Protein AF-A0A6L8K945-F1 (afdb_monomer_lite)

Secondary structure (DSSP, 8-state):
--------------------------PPP-EEPPPGGGS---SEEEEE--TTSS-S--SS---EEEEEESS--S-EEEEETTEEEEEEEEEE-----S--TTPPEEEEEEEEETTEEEEEEEEEEEEE-TT--EEEEEEEEEEEEEETTEEEEEEEEEEEE-

Structure (mmCIF, N/CA/C/O backbone):
data_AF-A0A6L8K945-F1
#
_entry.id   AF-A0A6L8K945-F1
#
loop_
_atom_site.group_PDB
_atom_site.id
_atom_site.type_symbol
_atom_site.label_atom_id
_atom_site.label_alt_id
_atom_site.label_comp_id
_atom_site.label_asym_id
_atom_site.label_entity_id
_atom_site.label_seq_id
_atom_site.pdbx_PDB_ins_code
_atom_site.Cartn_x
_atom_site.Cartn_y
_atom_site.Cartn_z
_atom_site.occupancy
_atom_site.B_iso_or_equiv
_atom_site.auth_seq_id
_atom_site.auth_comp_id
_atom_site.auth_asym_id
_atom_site.auth_atom_id
_atom_site.pdbx_PDB_model_num
ATOM 1 N N . MET A 1 1 ? 14.981 25.956 83.443 1.00 42.31 1 MET A N 1
ATOM 2 C CA . MET A 1 1 ? 15.704 26.067 82.156 1.00 42.31 1 MET A CA 1
ATOM 3 C C . MET A 1 1 ? 16.208 24.695 81.727 1.00 42.31 1 MET A C 1
ATOM 5 O O . MET A 1 1 ? 17.072 24.161 82.408 1.00 42.31 1 MET A O 1
ATOM 9 N N . LYS A 1 2 ? 15.637 24.163 80.637 1.00 35.50 2 LYS A N 1
ATOM 10 C CA . LYS A 1 2 ? 16.142 23.177 79.652 1.00 35.50 2 LYS A CA 1
ATOM 11 C C . LYS A 1 2 ? 14.944 22.381 79.121 1.00 35.50 2 LYS A C 1
ATOM 13 O O . LYS A 1 2 ? 14.293 21.653 79.860 1.00 35.50 2 LYS A O 1
ATOM 18 N N . TYR A 1 3 ? 14.640 22.628 77.853 1.00 37.72 3 TYR A N 1
ATOM 19 C CA . TYR A 1 3 ? 13.568 22.032 77.063 1.00 37.72 3 TYR A CA 1
ATOM 20 C C . TYR A 1 3 ? 14.047 20.712 76.462 1.00 37.72 3 TYR A C 1
ATOM 22 O O . TYR A 1 3 ? 15.153 20.697 75.928 1.00 37.72 3 TYR A O 1
ATOM 30 N N . ILE A 1 4 ? 13.210 19.669 76.456 1.00 41.81 4 ILE A N 1
ATOM 31 C CA . ILE A 1 4 ? 13.246 18.622 75.424 1.00 41.81 4 ILE A CA 1
ATOM 32 C C . ILE A 1 4 ? 11.801 18.281 75.035 1.00 41.81 4 ILE A C 1
ATOM 34 O O . ILE A 1 4 ? 10.899 18.206 75.865 1.00 41.81 4 ILE A O 1
ATOM 38 N N . VAL A 1 5 ? 11.630 18.193 73.723 1.00 38.03 5 VAL A N 1
ATOM 39 C CA . VAL A 1 5 ? 10.432 18.350 72.904 1.00 38.03 5 VAL A CA 1
ATOM 40 C C . VAL A 1 5 ? 9.600 17.062 72.842 1.00 38.03 5 VAL A C 1
ATOM 42 O O . VAL A 1 5 ? 10.141 15.973 72.669 1.00 38.03 5 VAL A O 1
ATOM 45 N N . GLN A 1 6 ? 8.271 17.200 72.923 1.00 42.66 6 GLN A N 1
ATOM 46 C CA . GLN A 1 6 ? 7.319 16.192 72.451 1.00 42.66 6 GLN A CA 1
ATOM 47 C C . GLN A 1 6 ? 7.278 16.176 70.921 1.00 42.66 6 GLN A C 1
ATOM 49 O O . GLN A 1 6 ? 6.979 17.206 70.325 1.00 42.66 6 GLN A O 1
ATOM 54 N N . ILE A 1 7 ? 7.417 15.000 70.304 1.00 46.25 7 ILE A N 1
ATOM 55 C CA . ILE A 1 7 ? 6.764 14.697 69.023 1.00 46.25 7 ILE A CA 1
ATOM 56 C C . ILE A 1 7 ? 6.189 13.284 69.136 1.00 46.25 7 ILE A C 1
ATOM 58 O O . ILE A 1 7 ? 6.916 12.293 69.140 1.00 46.25 7 ILE A O 1
ATOM 62 N N . LYS A 1 8 ? 4.865 13.197 69.296 1.00 45.44 8 LYS A N 1
ATOM 63 C CA . LYS A 1 8 ? 4.116 11.947 69.138 1.00 45.44 8 LYS A CA 1
ATOM 64 C C . LYS A 1 8 ? 4.105 11.594 67.650 1.00 45.44 8 LYS A C 1
ATOM 66 O O . LYS A 1 8 ? 3.779 12.442 66.825 1.00 45.44 8 LYS A O 1
ATOM 71 N N . ASN A 1 9 ? 4.463 10.350 67.347 1.00 42.72 9 ASN A N 1
ATOM 72 C CA . ASN A 1 9 ? 4.487 9.757 66.013 1.00 42.72 9 ASN A CA 1
ATOM 73 C C . ASN A 1 9 ? 3.217 10.079 65.206 1.00 42.72 9 ASN A C 1
ATOM 75 O O . ASN A 1 9 ? 2.142 9.548 65.483 1.00 42.72 9 ASN A O 1
ATOM 79 N N . PHE A 1 10 ? 3.370 10.927 64.190 1.00 39.88 10 PHE A N 1
ATOM 80 C CA . PHE A 1 10 ? 2.429 11.061 63.086 1.00 39.88 10 PHE A CA 1
ATOM 81 C C . PHE A 1 10 ? 2.606 9.844 62.173 1.00 39.88 10 PHE A C 1
ATOM 83 O O . PHE A 1 10 ? 3.642 9.689 61.528 1.00 39.88 10 PHE A O 1
ATOM 90 N N . TYR A 1 11 ? 1.601 8.973 62.116 1.00 43.22 11 TYR A N 1
ATOM 91 C CA . TYR A 1 11 ? 1.491 7.984 61.049 1.00 43.22 11 TYR A CA 1
ATOM 92 C C . TYR A 1 11 ? 1.126 8.721 59.756 1.00 43.22 11 TYR A C 1
ATOM 94 O O . TYR A 1 11 ? -0.023 9.106 59.551 1.00 43.22 11 TYR A O 1
ATOM 102 N N . ALA A 1 12 ? 2.113 8.946 58.891 1.00 40.50 12 ALA A N 1
ATOM 103 C CA . ALA A 1 12 ? 1.870 9.353 57.516 1.00 40.50 12 ALA A CA 1
ATOM 104 C C . ALA A 1 12 ? 1.380 8.126 56.733 1.00 40.50 12 ALA A C 1
ATOM 106 O O . ALA A 1 12 ? 2.160 7.237 56.391 1.00 40.50 12 ALA A O 1
ATOM 107 N N . ILE A 1 13 ? 0.074 8.059 56.479 1.00 43.62 13 ILE A N 1
ATOM 108 C CA . ILE A 1 13 ? -0.499 7.116 55.519 1.00 43.62 13 ILE A CA 1
ATOM 109 C C . ILE A 1 13 ? -0.141 7.650 54.130 1.00 43.62 13 ILE A C 1
ATOM 111 O O . ILE A 1 13 ? -0.780 8.569 53.621 1.00 43.62 13 ILE A O 1
ATOM 115 N N . PHE A 1 14 ? 0.904 7.092 53.523 1.00 37.12 14 PHE A N 1
ATOM 116 C CA . PHE A 1 14 ? 1.144 7.252 52.094 1.00 37.12 14 PHE A CA 1
ATOM 117 C C . PHE A 1 14 ? 0.074 6.451 51.353 1.00 37.12 14 PHE A C 1
ATOM 119 O O . PHE A 1 14 ? 0.214 5.248 51.136 1.00 37.12 14 PHE A O 1
ATOM 126 N N . ILE A 1 15 ? -1.020 7.120 50.989 1.00 43.75 15 ILE A N 1
ATOM 127 C CA . ILE A 1 15 ? -1.945 6.611 49.980 1.00 43.75 15 ILE A CA 1
ATOM 128 C C . ILE A 1 15 ? -1.179 6.665 48.659 1.00 43.75 15 ILE A C 1
ATOM 130 O O . ILE A 1 15 ? -1.143 7.688 47.977 1.00 43.75 15 ILE A O 1
ATOM 134 N N . PHE A 1 16 ? -0.517 5.561 48.317 1.00 35.31 16 PHE A N 1
ATOM 135 C CA . PHE A 1 16 ? -0.155 5.288 46.938 1.00 35.31 16 PHE A CA 1
ATOM 136 C C . PHE A 1 16 ? -1.473 5.160 46.174 1.00 35.31 16 PHE A C 1
ATOM 138 O O . PHE A 1 16 ? -2.100 4.102 46.163 1.00 35.31 16 PHE A O 1
ATOM 145 N N . CYS A 1 17 ? -1.912 6.252 45.548 1.00 42.19 17 CYS A N 1
ATOM 146 C CA . CYS A 1 17 ? -2.792 6.163 44.396 1.00 42.19 17 CYS A CA 1
ATOM 147 C C . CYS A 1 17 ? -2.012 5.390 43.332 1.00 42.19 17 CYS A C 1
ATOM 149 O O . CYS A 1 17 ? -1.280 5.970 42.532 1.00 42.19 17 CYS A O 1
ATOM 151 N N . ALA A 1 18 ? -2.120 4.064 43.374 1.00 43.12 18 ALA A N 1
ATOM 152 C CA . ALA A 1 18 ? -1.810 3.214 42.250 1.00 43.12 18 ALA A CA 1
ATOM 153 C C . ALA A 1 18 ? -2.802 3.608 41.157 1.00 43.12 18 ALA A C 1
ATOM 155 O O . ALA A 1 18 ? -3.903 3.072 41.073 1.00 43.12 18 ALA A O 1
ATOM 156 N N . PHE A 1 19 ? -2.439 4.613 40.360 1.00 49.91 19 PHE A N 1
ATOM 157 C CA . PHE A 1 19 ? -2.996 4.741 39.030 1.00 49.91 19 PHE A CA 1
ATOM 158 C C . PHE A 1 19 ? -2.723 3.395 38.365 1.00 49.91 19 PHE A C 1
ATOM 160 O O . PHE A 1 19 ? -1.547 3.033 38.235 1.00 49.91 19 PHE A O 1
ATOM 167 N N . PRO A 1 20 ? -3.746 2.618 37.975 1.00 48.00 20 PRO A N 1
ATOM 168 C CA . PRO A 1 20 ? -3.497 1.570 37.018 1.00 48.00 20 PRO A CA 1
ATOM 169 C C . PRO A 1 20 ? -2.987 2.299 35.778 1.00 48.00 20 PRO A C 1
ATOM 171 O O . PRO A 1 20 ? -3.746 2.946 35.058 1.00 48.00 20 PRO A O 1
ATOM 174 N N . GLN A 1 21 ? -1.675 2.241 35.549 1.00 45.47 21 GLN A N 1
ATOM 175 C CA . GLN A 1 21 ? -1.142 2.351 34.207 1.00 45.47 21 GLN A CA 1
ATOM 176 C C . GLN A 1 21 ? -1.757 1.174 33.455 1.00 45.47 21 GLN A C 1
ATOM 178 O O . GLN A 1 21 ? -1.192 0.086 33.387 1.00 45.47 21 GLN A O 1
ATOM 183 N N . LEU A 1 22 ? -2.961 1.392 32.924 1.00 44.97 22 LEU A N 1
ATOM 184 C CA . LEU A 1 22 ? -3.436 0.719 31.734 1.00 44.97 22 LEU A CA 1
ATOM 185 C C . LEU A 1 22 ? -2.437 1.107 30.645 1.00 44.97 22 LEU A C 1
ATOM 187 O O . LEU A 1 22 ? -2.663 2.012 29.847 1.00 44.97 22 LEU A O 1
ATOM 191 N N . ALA A 1 23 ? -1.287 0.436 30.649 1.00 42.62 23 ALA A N 1
ATOM 192 C CA . ALA A 1 23 ? -0.561 0.167 29.435 1.00 42.62 23 ALA A CA 1
ATOM 193 C C . ALA A 1 23 ? -1.520 -0.687 28.607 1.00 42.62 23 ALA A C 1
ATOM 195 O O . ALA A 1 23 ? -1.501 -1.914 28.667 1.00 42.62 23 ALA A O 1
ATOM 196 N N . VAL A 1 24 ? -2.442 -0.019 27.910 1.00 50.78 24 VAL A N 1
ATOM 197 C CA . VAL A 1 24 ? -3.118 -0.612 26.771 1.00 50.78 24 VAL A CA 1
ATOM 198 C C . VAL A 1 24 ? -1.966 -0.912 25.829 1.00 50.78 24 VAL A C 1
ATOM 200 O O . VAL A 1 24 ? -1.417 -0.011 25.196 1.00 50.78 24 VAL A O 1
ATOM 203 N N . ALA A 1 25 ? -1.505 -2.161 25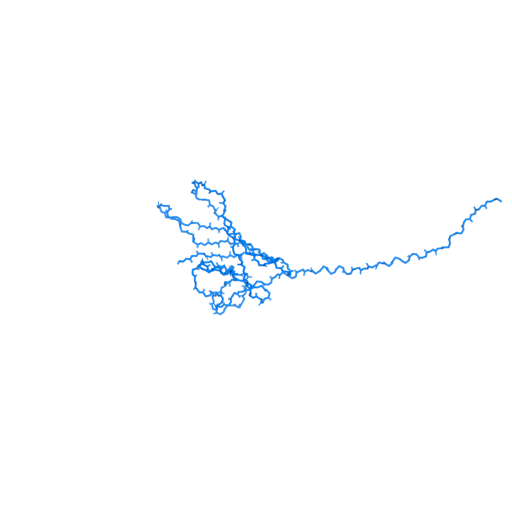.842 1.00 48.47 25 ALA A N 1
ATOM 204 C CA . ALA A 1 25 ? -0.775 -2.706 24.721 1.00 48.47 25 ALA A CA 1
ATOM 205 C C . ALA A 1 25 ? -1.718 -2.482 23.541 1.00 48.47 25 ALA A C 1
ATOM 207 O O . ALA A 1 25 ? -2.727 -3.169 23.435 1.00 48.47 25 ALA A O 1
ATOM 208 N N . GLY A 1 26 ? -1.498 -1.399 22.791 1.00 56.56 26 GLY A N 1
ATOM 209 C CA . GLY A 1 26 ? -2.355 -1.044 21.673 1.00 56.56 26 GLY A CA 1
ATOM 210 C C . GLY A 1 26 ? -2.379 -2.245 20.750 1.00 56.56 26 GLY A C 1
ATOM 211 O O . GLY A 1 26 ? -1.325 -2.633 20.238 1.00 56.56 26 GLY A O 1
ATOM 212 N N . ASP A 1 27 ? -3.540 -2.888 20.635 1.00 74.69 27 ASP A N 1
ATOM 213 C CA . ASP A 1 27 ? -3.696 -4.037 19.759 1.00 74.69 27 ASP A CA 1
ATOM 214 C C . ASP A 1 27 ? -3.208 -3.626 18.368 1.00 74.69 27 ASP A C 1
ATOM 216 O O . ASP A 1 27 ? -3.619 -2.600 17.816 1.00 74.69 27 ASP A O 1
ATOM 220 N N . SER A 1 28 ? -2.262 -4.390 17.816 1.00 84.81 28 SER A N 1
ATOM 221 C CA . SER A 1 28 ? -1.736 -4.097 16.485 1.00 84.81 28 SER A CA 1
ATOM 222 C C . SER A 1 28 ? -2.894 -4.166 15.483 1.00 84.81 28 SER A C 1
ATOM 224 O O . SER A 1 28 ? -3.616 -5.168 15.493 1.00 84.81 28 SER A O 1
ATOM 226 N N . PRO A 1 29 ? -3.090 -3.147 14.624 1.00 91.00 29 PRO A N 1
ATOM 227 C CA . PRO A 1 29 ? -4.248 -3.105 13.743 1.00 91.00 29 PRO A CA 1
ATOM 228 C C . PRO A 1 29 ? -4.303 -4.339 12.843 1.00 91.00 29 PRO A C 1
ATOM 230 O O . PRO A 1 29 ? -3.302 -4.762 12.249 1.00 91.00 29 PRO A O 1
ATOM 233 N N . LYS A 1 30 ? -5.489 -4.932 12.728 1.00 91.12 30 LYS A N 1
ATOM 234 C CA . LYS A 1 30 ? -5.722 -6.101 11.890 1.00 91.12 30 LYS A CA 1
ATOM 235 C C . LYS A 1 30 ? -5.931 -5.643 10.451 1.00 91.12 30 LYS A C 1
ATOM 237 O O . LYS A 1 30 ? -6.947 -5.045 10.126 1.00 91.12 30 LYS A O 1
ATOM 242 N N . ILE A 1 31 ? -4.965 -5.952 9.592 1.00 91.19 31 ILE A N 1
ATOM 243 C CA . ILE A 1 31 ? -5.070 -5.725 8.146 1.00 91.19 31 ILE A CA 1
ATOM 244 C C . ILE A 1 31 ? -5.584 -6.996 7.496 1.00 91.19 31 ILE A C 1
ATOM 246 O O . ILE A 1 31 ? -5.045 -8.076 7.751 1.00 91.19 31 ILE A O 1
ATOM 250 N N . GLU A 1 32 ? -6.626 -6.853 6.691 1.00 90.62 32 GLU A N 1
ATOM 251 C CA . GLU A 1 32 ? -7.364 -7.965 6.106 1.00 90.62 32 GLU A CA 1
ATOM 252 C C . GLU A 1 32 ? -7.347 -7.893 4.579 1.00 90.62 32 GLU A C 1
ATOM 254 O O . GLU A 1 32 ? -7.154 -6.831 3.987 1.00 90.62 32 GLU A O 1
ATOM 259 N N . ILE A 1 33 ? -7.557 -9.047 3.950 1.00 90.38 33 ILE A N 1
ATOM 260 C CA . ILE A 1 33 ? -7.721 -9.160 2.502 1.00 90.38 33 ILE A CA 1
ATOM 261 C C . ILE A 1 33 ? -9.020 -8.446 2.088 1.00 90.38 33 ILE A C 1
ATOM 263 O O . ILE A 1 33 ? -10.050 -8.542 2.764 1.00 90.38 33 ILE A O 1
ATOM 267 N N . LEU A 1 34 ? -8.961 -7.714 0.977 1.00 88.44 34 LEU A N 1
ATOM 268 C CA . LEU A 1 34 ? -10.115 -7.098 0.334 1.00 88.44 34 LEU A CA 1
ATOM 269 C C . LEU A 1 34 ? -11.024 -8.173 -0.259 1.00 88.44 34 LEU A C 1
ATOM 271 O O . LEU A 1 34 ? -10.572 -9.183 -0.795 1.00 88.44 34 LEU A O 1
ATOM 275 N N . ARG A 1 35 ? -12.334 -7.943 -0.213 1.00 87.06 35 ARG A N 1
ATOM 276 C CA . ARG A 1 35 ? -13.284 -8.830 -0.895 1.00 87.06 35 ARG A CA 1
ATOM 277 C C . ARG A 1 35 ? -13.124 -8.691 -2.409 1.00 87.06 35 ARG A C 1
ATOM 279 O O . ARG A 1 35 ? -12.694 -7.651 -2.891 1.00 87.06 35 ARG A O 1
ATOM 286 N N . ILE A 1 36 ? -13.557 -9.697 -3.170 1.00 80.69 36 ILE A N 1
ATOM 287 C CA . ILE A 1 36 ? -13.467 -9.695 -4.644 1.00 80.69 36 ILE A CA 1
ATOM 288 C C . ILE A 1 36 ? -14.070 -8.414 -5.248 1.00 80.69 36 ILE A C 1
ATOM 290 O O . ILE A 1 36 ? -13.411 -7.753 -6.039 1.00 80.69 36 ILE A O 1
ATOM 294 N N . ALA A 1 37 ? -15.265 -8.014 -4.800 1.00 80.19 37 ALA A N 1
ATOM 295 C CA . ALA A 1 37 ? -15.937 -6.785 -5.244 1.00 80.19 37 ALA A CA 1
ATOM 296 C C . ALA A 1 37 ? -15.198 -5.485 -4.850 1.00 80.19 37 ALA A C 1
ATOM 298 O O . ALA A 1 37 ? -15.444 -4.423 -5.404 1.00 80.19 37 ALA A O 1
ATOM 299 N N . GLU A 1 38 ? -14.296 -5.544 -3.869 1.00 80.81 38 GLU A N 1
ATOM 300 C CA . GLU A 1 38 ? -13.472 -4.408 -3.430 1.00 80.81 38 GLU A CA 1
ATOM 301 C C . GLU A 1 38 ? -12.139 -4.355 -4.190 1.00 80.81 38 GLU A C 1
ATOM 303 O O . GLU A 1 38 ? -11.510 -3.297 -4.265 1.00 80.81 38 GLU A O 1
ATOM 308 N N . ALA A 1 39 ? -11.728 -5.493 -4.758 1.00 73.62 39 ALA A N 1
ATOM 309 C CA . ALA A 1 39 ? -10.483 -5.708 -5.482 1.00 73.62 39 ALA A CA 1
ATOM 310 C C . ALA A 1 39 ? -10.673 -5.863 -7.006 1.00 73.62 39 ALA A C 1
ATOM 312 O O . ALA A 1 39 ? -9.736 -6.301 -7.678 1.00 73.62 39 ALA A O 1
ATOM 313 N N . GLU A 1 40 ? -11.853 -5.525 -7.548 1.00 69.25 40 GLU A N 1
ATOM 314 C CA . GLU A 1 40 ? -12.216 -5.731 -8.962 1.00 69.25 40 GLU A CA 1
ATOM 315 C C . GLU A 1 40 ? -11.120 -5.267 -9.931 1.00 69.25 40 GLU A C 1
ATOM 317 O O . GLU A 1 40 ? -10.459 -4.268 -9.665 1.00 69.25 40 GLU A O 1
ATOM 322 N N . PRO A 1 41 ? -10.866 -5.983 -11.037 1.00 62.50 41 PRO A N 1
ATOM 323 C CA . PRO A 1 41 ? -9.770 -5.671 -11.947 1.00 62.50 41 PRO A CA 1
ATOM 324 C C . PRO A 1 41 ? -9.979 -4.323 -12.647 1.00 62.50 41 PRO A C 1
ATOM 326 O O . PRO A 1 41 ? -11.011 -4.065 -13.257 1.00 62.50 41 PRO A O 1
ATOM 329 N N . SER A 1 42 ? -8.953 -3.487 -12.581 1.00 70.44 42 SER A N 1
ATOM 330 C CA . SER A 1 42 ? -8.915 -2.121 -13.106 1.00 70.44 42 SER A CA 1
ATOM 331 C C . SER A 1 42 ? -7.451 -1.708 -13.244 1.00 70.44 42 SER A C 1
ATOM 333 O O . SER A 1 42 ? -6.575 -2.272 -12.574 1.00 70.44 42 SER A O 1
ATOM 335 N N . CYS A 1 43 ? -7.198 -0.734 -14.114 1.00 78.69 43 CYS A N 1
ATOM 336 C CA . CYS A 1 43 ? -5.921 -0.037 -14.198 1.00 78.69 43 CYS A CA 1
ATOM 337 C C . CYS A 1 43 ? -5.575 0.597 -12.851 1.00 78.69 43 CYS A C 1
ATOM 339 O O . CYS A 1 43 ? -6.395 1.325 -12.297 1.00 78.69 43 CYS A O 1
ATOM 341 N N . GLY A 1 44 ? -4.369 0.365 -12.335 1.00 84.94 44 GLY A N 1
ATOM 342 C CA . GLY A 1 44 ? -3.952 0.937 -11.057 1.00 84.94 44 GLY A CA 1
ATOM 343 C C . GLY A 1 44 ? -2.908 0.110 -10.327 1.00 84.94 44 GLY A C 1
ATOM 344 O O . GLY A 1 44 ? -2.182 -0.675 -10.935 1.00 84.94 44 GLY A O 1
ATOM 345 N N . CYS A 1 45 ? -2.824 0.291 -9.012 1.00 87.38 45 CYS A N 1
ATOM 346 C CA . CYS A 1 45 ? -1.901 -0.447 -8.159 1.00 87.38 45 CYS A CA 1
ATOM 347 C C . CYS A 1 45 ? -2.639 -1.396 -7.223 1.00 87.38 45 CYS A C 1
ATOM 349 O O . CYS A 1 45 ? -3.662 -1.055 -6.629 1.00 87.38 45 CYS A O 1
ATOM 351 N N . ARG A 1 46 ? -2.057 -2.575 -7.015 1.00 90.06 46 ARG A N 1
ATOM 352 C CA . ARG A 1 46 ? -2.490 -3.552 -6.012 1.00 90.06 46 ARG A CA 1
ATOM 353 C C . ARG A 1 46 ? -1.304 -4.053 -5.203 1.00 90.06 46 ARG A C 1
ATOM 355 O O . ARG A 1 46 ? -0.200 -4.166 -5.734 1.00 90.06 46 ARG A O 1
ATOM 362 N N . PHE A 1 47 ? -1.548 -4.372 -3.937 1.00 91.06 47 PHE A N 1
ATOM 363 C CA . PHE A 1 47 ? -0.566 -4.942 -3.023 1.00 91.06 47 PHE A CA 1
ATOM 364 C C . PHE A 1 47 ? -1.142 -6.153 -2.303 1.00 91.06 47 PHE A C 1
ATOM 366 O O . PHE A 1 47 ? -2.291 -6.159 -1.853 1.00 91.06 47 PHE A O 1
ATOM 373 N N . GLU A 1 48 ? -0.307 -7.173 -2.183 1.00 90.69 48 GLU A N 1
ATOM 374 C CA . GLU A 1 48 ? -0.658 -8.505 -1.721 1.00 90.69 48 GLU A CA 1
ATOM 375 C C . GLU A 1 48 ? 0.267 -8.942 -0.587 1.00 90.69 48 GLU A C 1
ATOM 377 O O . GLU A 1 48 ? 1.444 -8.565 -0.532 1.00 90.69 48 GLU A O 1
ATOM 382 N N . PHE A 1 49 ? -0.268 -9.746 0.332 1.00 87.94 49 PHE A N 1
ATOM 383 C CA . PHE A 1 49 ? 0.552 -10.381 1.360 1.00 87.94 49 PHE A CA 1
ATOM 384 C C . PHE A 1 49 ? 1.520 -11.406 0.736 1.00 87.94 49 PHE A C 1
ATOM 386 O O . PHE A 1 49 ? 1.142 -12.115 -0.201 1.00 87.94 49 PHE A O 1
ATOM 393 N N . PRO A 1 50 ? 2.754 -11.536 1.259 1.00 76.75 50 PRO A N 1
ATOM 394 C CA . PRO A 1 50 ? 3.734 -12.482 0.748 1.00 76.75 50 PRO A CA 1
ATOM 395 C C . PRO A 1 50 ? 3.267 -13.927 0.938 1.00 76.75 50 PRO A C 1
ATOM 397 O O . PRO A 1 50 ? 2.637 -14.292 1.935 1.00 76.75 50 PRO A O 1
ATOM 400 N N . THR A 1 51 ? 3.625 -14.776 -0.023 1.00 66.06 51 THR A N 1
ATOM 401 C CA . THR A 1 51 ? 3.316 -16.206 -0.009 1.00 66.06 51 THR A CA 1
ATOM 402 C C . THR A 1 51 ? 3.986 -16.886 1.185 1.00 66.06 51 THR A C 1
ATOM 404 O O . THR A 1 51 ? 5.189 -17.121 1.167 1.00 66.06 51 THR A O 1
ATOM 407 N N . GLY A 1 52 ? 3.200 -17.223 2.213 1.00 57.66 52 GLY A N 1
ATOM 408 C CA . GLY A 1 52 ? 3.631 -18.072 3.330 1.00 57.66 52 GLY A CA 1
ATOM 409 C C . GLY A 1 52 ? 3.380 -17.527 4.738 1.00 57.66 52 GLY A C 1
ATOM 410 O O . GLY A 1 52 ? 3.409 -18.323 5.672 1.00 57.66 52 GLY A O 1
ATOM 411 N N . GLU A 1 53 ? 3.100 -16.230 4.920 1.00 51.44 53 GLU A N 1
ATOM 412 C CA . GLU A 1 53 ? 3.083 -15.632 6.272 1.00 51.44 53 GLU A CA 1
ATOM 413 C C . GLU A 1 53 ? 1.706 -15.375 6.899 1.00 51.44 53 GLU A C 1
ATOM 415 O O . GLU A 1 53 ? 1.631 -15.200 8.113 1.00 51.44 53 GLU A O 1
ATOM 420 N N . ALA A 1 54 ? 0.593 -15.414 6.167 1.00 44.94 54 ALA A N 1
ATOM 421 C CA . ALA A 1 54 ? -0.718 -15.312 6.804 1.00 44.94 54 ALA A CA 1
ATOM 422 C C . ALA A 1 54 ? -1.848 -15.805 5.900 1.00 44.94 54 ALA A C 1
ATOM 424 O O . ALA A 1 54 ? -1.856 -15.549 4.705 1.00 44.94 54 ALA A O 1
ATOM 425 N N . MET A 1 55 ? -2.848 -16.400 6.550 1.00 50.69 55 MET A N 1
ATOM 426 C CA . MET A 1 55 ? -4.195 -16.714 6.062 1.00 50.69 55 MET A CA 1
ATOM 427 C C . MET A 1 55 ? -4.361 -18.087 5.392 1.00 50.69 55 MET A C 1
ATOM 429 O O . MET A 1 55 ? -4.209 -18.282 4.195 1.00 50.69 55 MET A O 1
ATOM 433 N N . LYS A 1 56 ? -4.799 -19.045 6.223 1.00 49.09 56 LYS A N 1
ATOM 434 C CA . LYS A 1 56 ? -5.429 -20.327 5.851 1.00 49.09 56 LYS A CA 1
ATOM 435 C C . LYS A 1 56 ? -6.801 -20.165 5.164 1.00 49.09 56 LYS A C 1
ATOM 437 O O . LYS A 1 56 ? -7.528 -21.143 5.036 1.00 49.09 56 LYS A O 1
ATOM 442 N N . GLU A 1 57 ? -7.168 -18.966 4.732 1.00 51.78 57 GLU A N 1
ATOM 443 C CA . GLU A 1 57 ? -8.450 -18.693 4.086 1.00 51.78 57 GLU A CA 1
ATOM 444 C C . GLU A 1 57 ? -8.213 -17.944 2.782 1.00 51.78 57 GLU A C 1
ATOM 446 O O . GLU A 1 57 ? -8.301 -16.726 2.708 1.00 51.78 57 GLU A O 1
ATOM 451 N N . GLU A 1 58 ? -7.936 -18.706 1.734 1.00 50.34 58 GLU A N 1
ATOM 452 C CA . GLU A 1 58 ? -8.266 -18.296 0.379 1.00 50.34 58 GLU A CA 1
ATOM 453 C C . GLU A 1 58 ? -8.941 -19.470 -0.308 1.00 50.34 58 GLU A C 1
ATOM 455 O O . GLU A 1 58 ? -8.348 -20.537 -0.469 1.00 50.34 58 GLU A O 1
ATOM 460 N N . ARG A 1 59 ? -10.195 -19.263 -0.711 1.00 47.31 59 ARG A N 1
ATOM 461 C CA . ARG A 1 59 ? -10.863 -20.133 -1.680 1.00 47.31 59 ARG A CA 1
ATOM 462 C C . ARG A 1 59 ? -10.626 -19.685 -3.124 1.00 47.31 59 ARG A C 1
ATOM 464 O O . ARG A 1 59 ? -10.726 -20.529 -4.001 1.00 47.31 59 ARG A O 1
ATOM 471 N N . ASP A 1 60 ? -10.223 -18.427 -3.348 1.00 51.22 60 ASP A N 1
ATOM 472 C CA . ASP A 1 60 ? -10.314 -17.797 -4.676 1.00 51.22 60 ASP A CA 1
ATOM 473 C C . ASP A 1 60 ? -9.050 -17.031 -5.141 1.00 51.22 60 ASP A C 1
ATOM 475 O O . ASP A 1 60 ? -9.095 -16.322 -6.141 1.00 51.22 60 ASP A O 1
ATOM 479 N N . GLY A 1 61 ? -7.904 -17.179 -4.462 1.00 55.91 61 GLY A N 1
ATOM 480 C CA . GLY A 1 61 ? -6.593 -16.747 -4.985 1.00 55.91 61 GLY A CA 1
ATOM 481 C C . GLY A 1 61 ? -6.310 -15.235 -5.051 1.00 55.91 61 GLY A C 1
ATOM 482 O O . GLY A 1 61 ? -5.346 -14.843 -5.709 1.00 55.91 61 GLY A O 1
ATOM 483 N N . LEU A 1 62 ? -7.112 -14.391 -4.393 1.00 65.38 62 LEU A N 1
ATOM 484 C CA . LEU A 1 62 ? -6.848 -12.958 -4.223 1.00 65.38 62 LEU A CA 1
ATOM 485 C C . LEU A 1 62 ? -6.306 -12.649 -2.816 1.00 65.38 62 LEU A C 1
ATOM 487 O O . LEU A 1 62 ? -7.062 -12.597 -1.849 1.00 65.38 62 LEU A O 1
ATOM 491 N N . ARG A 1 63 ? -5.002 -12.348 -2.721 1.00 82.81 63 ARG A N 1
ATOM 492 C CA . ARG A 1 63 ? -4.303 -11.924 -1.482 1.00 82.81 63 ARG A CA 1
ATOM 493 C C . ARG A 1 63 ? -4.234 -10.414 -1.296 1.00 82.81 63 ARG A C 1
ATOM 495 O O . ARG A 1 63 ? -3.446 -9.916 -0.487 1.00 82.81 63 ARG A O 1
ATOM 502 N N . THR A 1 64 ? -4.999 -9.676 -2.090 1.00 89.50 64 THR A N 1
ATOM 503 C CA . THR A 1 64 ? -4.918 -8.221 -2.161 1.00 89.50 64 THR A CA 1
ATOM 504 C C . THR A 1 64 ? -5.468 -7.603 -0.885 1.00 89.50 64 THR A C 1
ATOM 506 O O . THR A 1 64 ? -6.635 -7.786 -0.563 1.00 89.50 64 THR A O 1
ATOM 509 N N . PHE A 1 65 ? -4.649 -6.848 -0.158 1.00 92.38 65 PHE A N 1
ATOM 510 C CA . PHE A 1 65 ? -5.092 -6.100 1.029 1.00 92.38 65 PHE A CA 1
ATOM 511 C C . PHE A 1 65 ? -5.243 -4.604 0.749 1.00 92.38 65 PHE A C 1
ATOM 513 O O . PHE A 1 65 ? -5.886 -3.892 1.516 1.00 92.38 65 PHE A O 1
ATOM 520 N N . LEU A 1 66 ? -4.630 -4.125 -0.334 1.00 93.00 66 LEU A N 1
ATOM 521 C CA . LEU A 1 66 ? -4.627 -2.726 -0.720 1.00 93.00 66 LEU A CA 1
ATOM 522 C C . LEU A 1 66 ? -4.710 -2.601 -2.239 1.00 93.00 66 LEU A C 1
ATOM 524 O O . LEU A 1 66 ? -3.962 -3.267 -2.957 1.00 93.00 66 LEU A O 1
ATOM 528 N N . LYS A 1 67 ? -5.590 -1.722 -2.716 1.00 91.50 67 LYS A N 1
ATOM 529 C CA . LYS A 1 67 ? -5.766 -1.432 -4.140 1.00 91.50 67 LYS A CA 1
ATOM 530 C C . LYS A 1 67 ? -6.203 0.014 -4.358 1.00 91.50 67 LYS A C 1
ATOM 532 O O . LYS A 1 67 ? -6.957 0.546 -3.548 1.00 91.50 67 LYS A O 1
ATOM 537 N N . TRP A 1 68 ? -5.770 0.621 -5.455 1.00 90.69 68 TRP A N 1
ATOM 538 C CA . TRP A 1 68 ? -6.377 1.830 -6.008 1.00 90.69 68 TRP A CA 1
ATOM 539 C C . TRP A 1 68 ? -6.286 1.836 -7.523 1.00 90.69 68 TRP A C 1
ATOM 541 O O . TRP A 1 68 ? -5.411 1.177 -8.091 1.00 90.69 68 TRP A O 1
ATOM 551 N N . ASP A 1 69 ? -7.162 2.616 -8.139 1.00 85.06 69 ASP A N 1
ATOM 552 C CA . ASP A 1 69 ? -7.246 2.735 -9.586 1.00 85.06 69 ASP A CA 1
ATOM 553 C C . ASP A 1 69 ? -6.510 3.997 -10.046 1.00 85.06 69 ASP A C 1
ATOM 555 O O . ASP A 1 69 ? -6.385 4.962 -9.293 1.00 85.06 69 ASP A O 1
ATOM 559 N N . ALA A 1 70 ? -5.958 3.974 -11.258 1.00 72.31 70 ALA A N 1
ATOM 560 C CA . ALA A 1 70 ? -5.216 5.111 -11.809 1.00 72.31 70 ALA A CA 1
ATOM 561 C C . ALA A 1 70 ? -6.141 6.271 -12.220 1.00 72.31 70 ALA A C 1
ATOM 563 O O . ALA A 1 70 ? -5.749 7.430 -12.112 1.00 72.31 70 ALA A O 1
ATOM 564 N N . ASP A 1 71 ? -7.358 5.940 -12.660 1.00 68.88 71 ASP A N 1
ATOM 565 C CA . ASP A 1 71 ? -8.353 6.889 -13.178 1.00 68.88 71 ASP A CA 1
ATOM 566 C C . ASP A 1 71 ? -9.398 7.298 -12.127 1.00 68.88 71 ASP A C 1
ATOM 568 O O . ASP A 1 71 ? -10.231 8.168 -12.379 1.00 68.88 71 ASP A O 1
ATOM 572 N N . ASP A 1 72 ? -9.376 6.656 -10.957 1.00 66.69 72 ASP A N 1
ATOM 573 C CA . ASP A 1 72 ? -10.292 6.956 -9.863 1.00 66.69 72 ASP A CA 1
ATOM 574 C C . ASP A 1 72 ? -9.641 7.995 -8.941 1.00 66.69 72 ASP A C 1
ATOM 576 O O . ASP A 1 72 ? -8.676 7.715 -8.225 1.00 66.69 72 ASP A O 1
ATOM 580 N N . GLU A 1 73 ? -10.185 9.216 -8.943 1.00 56.38 73 GLU A N 1
ATOM 581 C CA . GLU A 1 73 ? -9.847 10.243 -7.950 1.00 56.38 73 GLU A CA 1
ATOM 582 C C . GLU A 1 73 ? -10.174 9.762 -6.512 1.00 56.38 73 GLU A C 1
ATOM 584 O O . GLU A 1 73 ? -9.676 10.322 -5.525 1.00 56.38 73 GLU A O 1
ATOM 589 N N . GLU A 1 74 ? -10.958 8.680 -6.361 1.00 58.56 74 GLU A N 1
ATOM 590 C CA . GLU A 1 74 ? -11.177 7.978 -5.102 1.00 58.56 74 GLU A CA 1
ATOM 591 C C . GLU A 1 74 ? -10.083 6.950 -4.764 1.00 58.56 74 GLU A C 1
ATOM 593 O O . GLU A 1 74 ? -10.107 5.768 -5.090 1.00 58.56 74 GLU A O 1
ATOM 598 N N . LYS A 1 75 ? -9.179 7.442 -3.925 1.00 75.50 75 LYS A N 1
ATOM 599 C CA . LYS A 1 75 ? -8.722 6.857 -2.661 1.00 75.50 75 LYS A CA 1
ATOM 600 C C . LYS A 1 75 ? -8.538 5.328 -2.571 1.00 75.50 75 LYS A C 1
ATOM 602 O O . LYS A 1 75 ? -9.491 4.552 -2.487 1.00 75.50 75 LYS A O 1
ATOM 607 N N . ALA A 1 76 ? -7.291 4.920 -2.359 1.00 89.81 76 ALA A N 1
ATOM 608 C CA . ALA A 1 76 ? -6.903 3.548 -2.082 1.00 89.81 76 ALA A CA 1
ATOM 609 C C . ALA A 1 76 ? -7.709 2.871 -0.971 1.00 89.81 76 ALA A C 1
ATOM 611 O O . ALA A 1 76 ? -7.945 3.438 0.096 1.00 89.81 76 ALA A O 1
ATOM 612 N N . ARG A 1 77 ? -8.101 1.626 -1.232 1.00 92.31 77 ARG A N 1
ATOM 613 C CA . ARG A 1 77 ? -9.001 0.825 -0.405 1.00 92.31 77 ARG A CA 1
ATOM 614 C C . ARG A 1 77 ? -8.197 -0.181 0.404 1.00 92.31 77 ARG A C 1
ATOM 616 O O . ARG A 1 77 ? -7.418 -0.939 -0.166 1.00 92.31 77 ARG A O 1
ATOM 623 N N . ILE A 1 78 ? -8.401 -0.202 1.716 1.00 92.44 78 ILE A N 1
ATOM 624 C CA . ILE A 1 78 ? -7.781 -1.156 2.649 1.00 92.44 78 ILE A CA 1
ATOM 625 C C . ILE A 1 78 ? -8.778 -1.499 3.749 1.00 92.44 78 ILE A C 1
ATOM 627 O O . ILE A 1 78 ? -9.546 -0.640 4.186 1.00 92.44 78 ILE A O 1
ATOM 631 N N . ARG A 1 79 ? -8.771 -2.752 4.210 1.00 93.00 79 ARG A N 1
ATOM 632 C CA . ARG A 1 79 ? -9.576 -3.169 5.360 1.00 93.00 79 ARG A CA 1
ATOM 633 C C . ARG A 1 79 ? -8.732 -3.188 6.629 1.00 93.00 79 ARG A C 1
ATOM 635 O O . ARG A 1 79 ? -7.744 -3.921 6.701 1.00 93.00 79 ARG A O 1
ATOM 642 N N . ILE A 1 80 ? -9.140 -2.391 7.614 1.00 92.12 80 ILE A N 1
ATOM 643 C CA . ILE A 1 80 ? -8.480 -2.261 8.916 1.00 92.12 80 ILE A CA 1
ATOM 644 C C . ILE A 1 80 ? -9.518 -2.561 9.996 1.00 92.12 80 ILE A C 1
ATOM 646 O O . ILE A 1 80 ? -10.559 -1.915 10.052 1.00 92.12 80 ILE A O 1
ATOM 650 N N . ASP A 1 81 ? -9.251 -3.560 10.837 1.00 91.44 81 ASP A N 1
ATOM 651 C CA . ASP A 1 81 ? -10.119 -3.967 11.949 1.00 91.44 81 ASP A CA 1
ATOM 652 C C . ASP A 1 81 ? -11.585 -4.231 11.549 1.00 91.44 81 ASP A C 1
ATOM 654 O O . ASP A 1 81 ? -12.516 -3.914 12.291 1.00 91.44 81 ASP A O 1
ATOM 658 N N . GLY A 1 82 ? -11.806 -4.826 10.376 1.00 90.12 82 GLY A N 1
ATOM 659 C CA . GLY A 1 82 ? -13.134 -5.115 9.839 1.00 90.12 82 GLY A CA 1
ATOM 660 C C . GLY A 1 82 ? -13.769 -3.977 9.039 1.00 90.12 82 GLY A C 1
ATOM 661 O O . GLY A 1 82 ? -14.740 -4.233 8.326 1.00 90.12 82 GLY A O 1
ATOM 662 N N . GLU A 1 83 ? -13.225 -2.759 9.063 1.00 92.19 83 GLU A N 1
ATOM 663 C CA . GLU A 1 83 ? -13.773 -1.599 8.353 1.00 92.19 83 GLU A CA 1
ATOM 664 C C . GLU A 1 83 ? -13.052 -1.353 7.020 1.00 92.19 83 GLU A C 1
ATOM 666 O O . GLU A 1 83 ? -11.824 -1.394 6.953 1.00 92.19 83 GLU A O 1
ATOM 671 N N . LEU A 1 84 ? -13.812 -1.100 5.946 1.00 92.00 84 LEU A N 1
ATOM 672 C CA . LEU A 1 84 ? -13.247 -0.692 4.659 1.00 92.00 84 LEU A CA 1
ATOM 673 C C . LEU A 1 84 ? -12.978 0.812 4.684 1.00 92.00 84 LEU A C 1
ATOM 675 O O . LEU A 1 84 ? -13.907 1.613 4.770 1.00 92.00 84 LEU A O 1
ATOM 679 N N . ARG A 1 85 ? -11.708 1.180 4.567 1.00 91.12 85 ARG A N 1
ATOM 680 C CA . ARG A 1 85 ? -11.232 2.560 4.610 1.00 91.12 85 ARG A CA 1
ATOM 681 C C . ARG A 1 85 ? -10.750 3.010 3.236 1.00 91.12 85 ARG A C 1
ATOM 683 O O . ARG A 1 85 ? -10.262 2.196 2.447 1.00 91.12 85 ARG A O 1
ATOM 690 N N . LYS A 1 86 ? -10.886 4.309 2.965 1.00 91.62 86 LYS A N 1
ATOM 691 C CA . LYS A 1 86 ? -10.513 4.955 1.700 1.00 91.62 86 LYS A CA 1
ATOM 692 C C . LYS A 1 86 ? -9.462 6.035 1.974 1.00 91.62 86 LYS A C 1
ATOM 694 O O . LYS A 1 86 ? -9.768 7.044 2.599 1.00 91.62 86 LYS A O 1
ATOM 699 N N . PHE A 1 87 ? -8.253 5.861 1.450 1.00 91.12 87 PHE A N 1
ATOM 700 C CA . PHE A 1 87 ? -7.111 6.750 1.668 1.00 91.12 87 PHE A CA 1
ATOM 701 C C . PHE A 1 87 ? -6.738 7.555 0.430 1.00 91.12 87 PHE A C 1
ATOM 703 O O . PHE A 1 87 ? -6.530 6.985 -0.633 1.00 91.12 87 PHE A O 1
ATOM 710 N N . SER A 1 88 ? -6.525 8.861 0.570 1.00 90.75 88 SER A N 1
ATOM 711 C CA . SER A 1 88 ? -5.892 9.650 -0.495 1.00 90.75 88 SER A CA 1
ATOM 712 C C . SER A 1 88 ? -4.441 9.211 -0.685 1.00 90.75 88 SER A C 1
ATOM 714 O O . SER A 1 88 ? -3.722 9.079 0.304 1.00 90.75 88 SER A O 1
ATOM 716 N N . VAL A 1 89 ? -4.019 8.997 -1.933 1.00 89.75 89 VAL A N 1
ATOM 717 C CA . VAL A 1 89 ? -2.671 8.522 -2.278 1.00 89.75 89 VAL A CA 1
ATOM 718 C C . VAL A 1 89 ? -1.790 9.700 -2.679 1.00 89.75 89 VAL A C 1
ATOM 720 O O . VAL A 1 89 ? -2.141 10.481 -3.555 1.00 89.75 89 VAL A O 1
ATOM 723 N N . GLU A 1 90 ? -0.625 9.805 -2.056 1.00 89.62 90 GLU A N 1
ATOM 724 C CA . GLU A 1 90 ? 0.435 10.746 -2.403 1.00 89.62 90 GLU A CA 1
ATOM 725 C C . GLU A 1 90 ? 1.687 9.946 -2.778 1.00 89.62 90 GLU A C 1
ATOM 727 O O . GLU A 1 90 ? 2.205 9.167 -1.972 1.00 89.62 90 GLU A O 1
ATOM 732 N N . GLU A 1 91 ? 2.157 10.102 -4.016 1.00 87.06 91 GLU A N 1
ATOM 733 C CA . GLU A 1 91 ? 3.380 9.460 -4.497 1.00 87.06 91 GLU A CA 1
ATOM 734 C C . GLU A 1 91 ? 4.583 10.387 -4.283 1.00 87.06 91 GLU A C 1
ATOM 736 O O . GLU A 1 91 ? 4.682 11.462 -4.869 1.00 87.06 91 GLU A O 1
ATOM 741 N N . GLU A 1 92 ? 5.544 9.938 -3.480 1.00 85.81 92 GLU A N 1
ATOM 742 C CA . GLU A 1 92 ? 6.846 10.575 -3.332 1.00 85.81 92 GLU A CA 1
ATOM 743 C C . GLU A 1 92 ? 7.880 9.812 -4.164 1.00 85.81 92 GLU A C 1
ATOM 745 O O . GLU A 1 92 ? 8.379 8.744 -3.777 1.00 85.81 92 GLU A O 1
ATOM 750 N N . ARG A 1 93 ? 8.215 10.380 -5.327 1.00 73.38 93 ARG A N 1
ATOM 751 C CA . ARG A 1 93 ? 9.322 9.902 -6.159 1.00 73.38 93 ARG A CA 1
ATOM 752 C C . ARG A 1 93 ? 10.645 10.471 -5.645 1.00 73.38 93 ARG A C 1
ATOM 754 O O . ARG A 1 93 ? 10.716 11.654 -5.305 1.00 73.38 93 ARG A O 1
ATOM 761 N N . PRO A 1 94 ? 11.720 9.670 -5.594 1.00 67.06 94 PRO A N 1
ATOM 762 C CA . PRO A 1 94 ? 13.025 10.174 -5.205 1.00 67.06 94 PRO A CA 1
ATOM 763 C C . PRO A 1 94 ? 13.488 11.212 -6.234 1.00 67.06 94 PRO A C 1
ATOM 765 O O . PRO A 1 94 ? 13.526 10.943 -7.432 1.00 67.06 94 PRO A O 1
ATOM 768 N N . SER A 1 95 ? 13.863 12.400 -5.762 1.00 53.12 95 SER A N 1
ATOM 769 C CA . SER A 1 95 ? 14.400 13.468 -6.607 1.00 53.12 95 SER A CA 1
ATOM 770 C C . SER A 1 95 ? 15.822 13.116 -7.044 1.00 53.12 95 SER A C 1
ATOM 772 O O . SER A 1 95 ? 16.773 13.467 -6.349 1.00 53.12 95 SER A O 1
ATOM 774 N N . ARG A 1 96 ? 15.984 12.374 -8.149 1.00 53.19 96 ARG A N 1
ATOM 775 C CA . ARG A 1 96 ? 17.241 12.317 -8.918 1.00 53.19 96 ARG A CA 1
ATOM 776 C C . ARG A 1 96 ? 16.988 12.044 -10.400 1.00 53.19 96 ARG A C 1
ATOM 778 O O . ARG A 1 96 ? 16.949 10.892 -10.822 1.00 53.19 96 ARG A O 1
ATOM 785 N N . ASP A 1 97 ? 16.949 13.127 -11.168 1.00 44.94 97 ASP A N 1
ATOM 786 C CA . ASP A 1 97 ? 17.301 13.137 -12.586 1.00 44.94 97 ASP A CA 1
ATOM 787 C C . ASP A 1 97 ? 18.813 12.901 -12.714 1.00 44.94 97 ASP A C 1
ATOM 789 O O . ASP A 1 97 ? 19.637 13.732 -12.328 1.00 44.94 97 ASP A O 1
ATOM 793 N N . GLY A 1 98 ? 19.203 11.730 -13.203 1.00 47.91 98 GLY A N 1
ATOM 794 C CA . GLY A 1 98 ? 20.592 11.424 -13.527 1.00 47.91 98 GLY A CA 1
ATOM 795 C C . GLY A 1 98 ? 20.701 10.089 -14.263 1.00 47.91 98 GLY A C 1
ATOM 796 O O . GLY A 1 98 ? 19.953 9.165 -13.937 1.00 47.91 98 GLY A O 1
ATOM 797 N N . PRO A 1 99 ? 21.612 9.953 -15.244 1.00 45.06 99 PRO A N 1
ATOM 798 C CA . PRO A 1 99 ? 21.718 8.750 -16.058 1.00 45.06 99 PRO A CA 1
ATOM 799 C C . PRO A 1 99 ? 22.362 7.641 -15.221 1.00 45.06 99 PRO A C 1
ATOM 801 O O . PRO A 1 99 ? 23.577 7.615 -15.032 1.00 45.06 99 PRO A O 1
ATOM 804 N N . PHE A 1 100 ? 21.556 6.743 -14.658 1.00 51.50 100 PHE A N 1
ATOM 805 C CA . PHE A 1 100 ? 22.053 5.665 -13.805 1.00 51.50 100 PHE A CA 1
ATOM 806 C C . PHE A 1 100 ? 21.488 4.318 -14.247 1.00 51.50 100 PHE A C 1
ATOM 808 O O . PHE A 1 100 ? 20.419 3.897 -13.815 1.00 51.50 100 PHE A O 1
ATOM 815 N N . GLN A 1 101 ? 22.263 3.614 -15.071 1.00 41.06 101 GLN A N 1
ATOM 816 C CA . GLN A 1 101 ? 22.088 2.187 -15.317 1.00 41.06 101 GLN A CA 1
ATOM 817 C C . GLN A 1 101 ? 22.226 1.421 -13.985 1.00 41.06 101 GLN A C 1
ATOM 819 O O . GLN A 1 101 ? 23.260 1.493 -13.319 1.00 41.06 101 GLN A O 1
ATOM 824 N N . GLY A 1 102 ? 21.175 0.701 -13.582 1.00 50.38 102 GLY A N 1
ATOM 825 C CA . GLY A 1 102 ? 21.261 -0.366 -12.577 1.00 50.38 102 GLY A CA 1
ATOM 826 C C . GLY A 1 102 ? 21.053 -0.004 -11.100 1.00 50.38 102 GLY A C 1
ATOM 827 O O . GLY A 1 102 ? 21.441 -0.799 -10.245 1.00 50.38 102 GLY A O 1
ATOM 828 N N . LYS A 1 103 ? 20.449 1.140 -10.744 1.00 55.59 103 LYS A N 1
ATOM 829 C CA . LYS A 1 103 ? 20.111 1.419 -9.334 1.00 55.59 103 LYS A CA 1
ATOM 830 C C . LYS A 1 103 ? 18.719 0.919 -8.962 1.00 55.59 103 LYS A C 1
ATOM 832 O O . LYS A 1 103 ? 17.751 1.116 -9.679 1.00 55.59 103 LYS A O 1
ATOM 837 N N . ILE A 1 104 ? 18.647 0.294 -7.791 1.00 61.25 104 ILE A N 1
ATOM 838 C CA . ILE A 1 104 ? 17.412 0.001 -7.067 1.00 61.25 104 ILE A CA 1
ATOM 839 C C . ILE A 1 104 ? 16.633 1.312 -6.915 1.00 61.25 104 ILE A C 1
ATOM 841 O O . ILE A 1 104 ? 17.128 2.254 -6.293 1.00 61.25 104 ILE A O 1
ATOM 845 N N . HIS A 1 105 ? 15.438 1.376 -7.491 1.00 69.56 105 HIS A N 1
ATOM 846 C CA . HIS A 1 105 ? 14.568 2.536 -7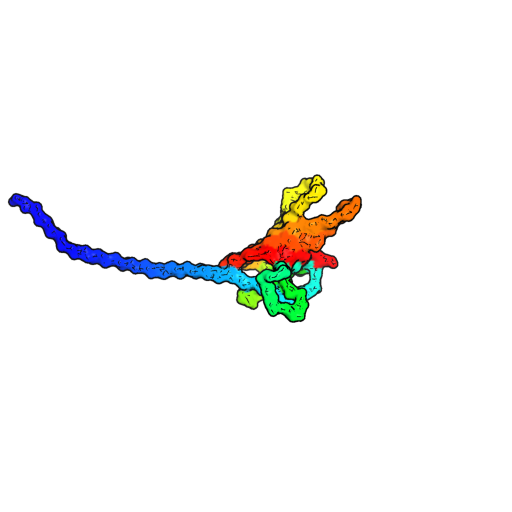.373 1.00 69.56 105 HIS A CA 1
ATOM 847 C C . HIS A 1 105 ? 13.568 2.303 -6.244 1.00 69.56 105 HIS A C 1
ATOM 849 O O . HIS A 1 105 ? 12.913 1.258 -6.172 1.00 69.56 105 HIS A O 1
ATOM 855 N N . THR A 1 106 ? 13.456 3.293 -5.364 1.00 79.12 106 THR A N 1
ATOM 856 C CA . THR A 1 106 ? 12.518 3.260 -4.245 1.00 79.12 106 THR A CA 1
ATOM 857 C C . THR A 1 106 ? 11.481 4.351 -4.438 1.00 79.12 106 THR A C 1
ATOM 859 O O . THR A 1 106 ? 11.833 5.525 -4.425 1.00 79.12 106 THR A O 1
ATOM 862 N N . THR A 1 107 ? 10.220 3.970 -4.583 1.00 85.38 107 THR A N 1
ATOM 863 C CA . THR A 1 107 ? 9.064 4.872 -4.578 1.00 85.38 107 THR A CA 1
ATOM 864 C C . THR A 1 107 ? 8.402 4.789 -3.212 1.00 85.38 107 THR A C 1
ATOM 866 O O . THR A 1 107 ? 8.255 3.694 -2.669 1.00 85.38 107 THR A O 1
ATOM 869 N N . THR A 1 108 ? 8.004 5.923 -2.637 1.00 90.00 108 THR A N 1
ATOM 870 C CA . THR A 1 108 ? 7.216 5.919 -1.399 1.00 90.00 108 THR A CA 1
ATOM 871 C C . THR A 1 108 ? 5.792 6.351 -1.704 1.00 90.00 108 THR A C 1
ATOM 873 O O . THR A 1 108 ? 5.591 7.405 -2.293 1.00 90.00 108 THR A O 1
ATOM 876 N N . PHE A 1 109 ? 4.804 5.566 -1.282 1.00 90.94 109 PHE A N 1
ATOM 877 C CA . PHE A 1 109 ? 3.403 5.982 -1.314 1.00 90.94 109 PHE A CA 1
ATOM 878 C C . PHE A 1 109 ? 2.937 6.293 0.102 1.00 90.94 109 PHE A C 1
ATOM 880 O O . PHE A 1 109 ? 3.095 5.472 1.012 1.00 90.94 109 PHE A O 1
ATOM 887 N N . LYS A 1 110 ? 2.357 7.478 0.284 1.00 92.69 110 LYS A N 1
ATOM 888 C CA . LYS A 1 110 ? 1.735 7.921 1.529 1.00 92.69 110 LYS A CA 1
ATOM 889 C C . LYS A 1 110 ? 0.232 7.981 1.332 1.00 92.69 110 LYS A C 1
ATOM 891 O O . LYS A 1 110 ? -0.273 8.737 0.515 1.00 92.69 110 LYS A O 1
ATOM 896 N N . LEU A 1 111 ? -0.472 7.169 2.096 1.00 93.19 111 LEU A N 1
ATOM 897 C CA . LEU A 1 111 ? -1.916 7.038 2.075 1.00 93.19 111 LEU A CA 1
ATOM 898 C C . LEU A 1 111 ? -2.460 7.692 3.342 1.00 93.19 111 LEU A C 1
ATOM 900 O O . LEU A 1 111 ? -2.027 7.332 4.439 1.00 93.19 111 LEU A O 1
ATOM 904 N N . LYS A 1 112 ? -3.374 8.655 3.207 1.00 91.62 112 LYS A N 1
ATOM 905 C CA . LYS A 1 112 ? -3.895 9.452 4.333 1.00 91.62 112 LYS A CA 1
ATOM 906 C C . LYS A 1 112 ? -5.422 9.391 4.422 1.00 91.62 112 LYS A C 1
ATOM 908 O O . LYS A 1 112 ? -6.099 9.603 3.415 1.00 91.62 112 LYS A O 1
ATOM 913 N N . ASP A 1 113 ? -5.933 9.149 5.628 1.00 89.88 113 ASP A N 1
ATOM 914 C CA . ASP A 1 113 ? -7.353 9.255 5.983 1.00 89.88 113 ASP A CA 1
ATOM 915 C C . ASP A 1 113 ? -7.499 9.744 7.437 1.00 89.88 113 ASP A C 1
ATOM 917 O O . ASP A 1 113 ? -7.418 8.974 8.394 1.00 89.88 113 ASP A O 1
ATOM 921 N N . GLY A 1 114 ? -7.643 11.061 7.619 1.00 87.00 114 GLY A N 1
ATOM 922 C CA . GLY A 1 114 ? -7.705 11.677 8.947 1.00 87.00 114 GLY A CA 1
ATOM 923 C C . GLY A 1 114 ? -6.446 11.411 9.783 1.00 87.00 114 GLY A C 1
ATOM 924 O O . GLY A 1 114 ? -5.345 11.810 9.404 1.00 87.00 114 GLY A O 1
ATOM 925 N N . GLU A 1 115 ? -6.619 10.759 10.934 1.00 86.56 115 GLU A N 1
ATOM 926 C CA . GLU A 1 115 ? -5.526 10.383 11.847 1.00 86.56 115 GLU A CA 1
ATOM 927 C C . GLU A 1 115 ? -4.823 9.075 11.444 1.00 86.56 115 GLU A C 1
ATOM 929 O O . GLU A 1 115 ? -3.739 8.765 11.949 1.00 86.56 115 GLU A O 1
ATOM 934 N N . GLU A 1 116 ? -5.404 8.313 10.515 1.00 89.81 116 GLU A N 1
ATOM 935 C CA . GLU A 1 116 ? -4.848 7.053 10.038 1.00 89.81 116 GLU A CA 1
ATOM 936 C C . GLU A 1 116 ? -3.977 7.277 8.801 1.00 89.81 116 GLU A C 1
ATO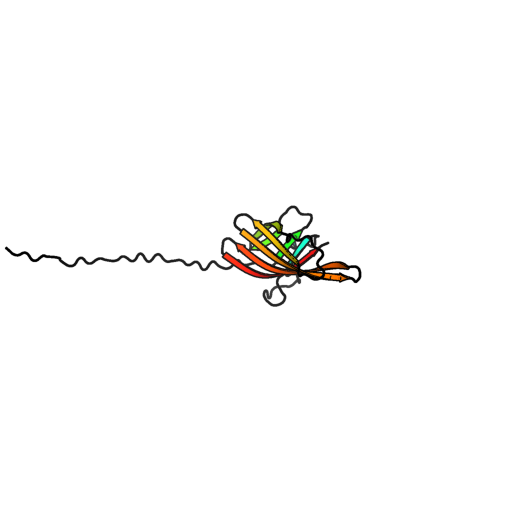M 938 O O . GLU A 1 116 ? -4.267 8.092 7.918 1.00 89.81 116 GLU A O 1
ATOM 943 N N . ASN A 1 117 ? -2.870 6.541 8.728 1.00 93.81 117 ASN A N 1
ATOM 944 C CA . ASN A 1 117 ? -1.967 6.614 7.591 1.00 93.81 117 ASN A CA 1
ATOM 945 C C . ASN A 1 117 ? -1.366 5.256 7.244 1.00 93.81 117 ASN A C 1
ATOM 947 O O . ASN A 1 117 ? -1.059 4.438 8.113 1.00 93.81 117 ASN A O 1
ATOM 951 N N . VAL A 1 118 ? -1.159 5.039 5.949 1.00 94.56 118 VAL A N 1
ATOM 952 C CA . VAL A 1 118 ? -0.426 3.889 5.428 1.00 94.56 118 VAL A CA 1
ATOM 953 C C . VAL A 1 118 ? 0.776 4.402 4.650 1.00 94.56 118 VAL A C 1
ATOM 955 O O . VAL A 1 118 ? 0.666 5.303 3.826 1.00 94.56 118 VAL A O 1
ATOM 958 N N . THR A 1 119 ? 1.958 3.868 4.932 1.00 95.06 119 THR A N 1
ATOM 959 C CA . THR A 1 119 ? 3.166 4.166 4.159 1.00 95.06 119 THR A CA 1
ATOM 960 C C . THR A 1 119 ? 3.682 2.893 3.516 1.00 95.06 119 THR A C 1
ATOM 962 O O . THR A 1 119 ? 3.906 1.894 4.202 1.00 95.06 119 THR A O 1
ATOM 965 N N . LEU A 1 120 ? 3.881 2.950 2.202 1.00 93.19 120 LEU A N 1
ATOM 966 C CA . LEU A 1 120 ? 4.494 1.897 1.406 1.00 93.19 120 LEU A CA 1
ATOM 967 C C . LEU A 1 120 ? 5.868 2.387 0.963 1.00 93.19 120 LEU A C 1
ATOM 969 O O . LEU A 1 120 ? 5.961 3.366 0.227 1.00 93.19 120 LEU A O 1
ATOM 973 N N . TRP A 1 121 ? 6.927 1.706 1.388 1.00 92.12 121 TRP A N 1
ATOM 974 C CA . TRP A 1 121 ? 8.260 1.895 0.818 1.00 92.12 121 TRP A CA 1
ATOM 975 C C . TRP A 1 121 ? 8.483 0.809 -0.221 1.00 92.12 121 TRP A C 1
ATOM 977 O O . TRP A 1 121 ? 8.803 -0.329 0.127 1.00 92.12 121 TRP A O 1
ATOM 987 N N . CYS A 1 122 ? 8.258 1.163 -1.480 1.00 88.31 122 CYS A N 1
ATOM 988 C CA . CYS A 1 122 ? 8.256 0.251 -2.607 1.00 88.31 122 CYS A CA 1
ATOM 989 C C . CYS A 1 122 ? 9.604 0.277 -3.307 1.00 88.31 122 CYS A C 1
ATOM 991 O O . CYS A 1 122 ? 9.991 1.275 -3.904 1.00 88.31 122 CYS A O 1
ATOM 993 N N . THR A 1 123 ? 10.297 -0.846 -3.288 1.00 85.94 123 THR A N 1
ATOM 994 C CA . THR A 1 123 ? 11.485 -1.075 -4.091 1.00 85.94 123 THR A CA 1
ATOM 995 C C . THR A 1 123 ? 11.092 -1.844 -5.341 1.00 85.94 123 THR A C 1
ATOM 997 O O . THR A 1 123 ? 10.535 -2.936 -5.231 1.00 85.94 123 THR A O 1
ATOM 1000 N N . HIS A 1 124 ? 11.381 -1.299 -6.521 1.00 75.94 124 HIS A N 1
ATOM 1001 C CA . HIS A 1 124 ? 11.139 -2.001 -7.778 1.00 75.94 124 HIS A CA 1
ATOM 1002 C C . HIS A 1 124 ? 12.429 -2.451 -8.452 1.00 75.94 124 HIS A C 1
ATOM 1004 O O . HIS A 1 124 ? 13.492 -1.835 -8.317 1.00 75.94 124 HIS A O 1
ATOM 1010 N N . ARG A 1 125 ? 12.307 -3.555 -9.189 1.00 66.88 125 ARG A N 1
ATOM 1011 C CA . ARG A 1 125 ? 13.339 -4.058 -10.088 1.00 66.88 125 ARG A CA 1
ATOM 1012 C C . ARG A 1 125 ? 12.877 -3.824 -11.519 1.00 66.88 125 ARG A C 1
ATOM 1014 O O . ARG A 1 125 ? 11.824 -4.318 -11.910 1.00 66.88 125 ARG A O 1
ATOM 1021 N N . ASN A 1 126 ? 13.697 -3.108 -12.276 1.00 66.62 126 ASN A N 1
ATOM 1022 C CA . ASN A 1 126 ? 13.517 -2.966 -13.713 1.00 66.62 126 ASN A CA 1
ATOM 1023 C C . ASN A 1 126 ? 14.148 -4.172 -14.410 1.00 66.62 126 ASN A C 1
ATOM 1025 O O . ASN A 1 126 ? 15.278 -4.552 -14.079 1.00 66.62 126 ASN A O 1
ATOM 1029 N N . ILE A 1 127 ? 13.432 -4.767 -15.359 1.00 65.88 127 ILE A N 1
ATOM 1030 C CA . ILE A 1 127 ? 14.042 -5.614 -16.383 1.00 65.88 127 ILE A CA 1
ATOM 1031 C C . ILE A 1 127 ? 14.137 -4.750 -17.631 1.00 65.88 127 ILE A C 1
ATOM 1033 O O . ILE A 1 127 ? 13.121 -4.295 -18.140 1.00 65.88 127 ILE A O 1
ATOM 1037 N N . CYS A 1 128 ? 15.363 -4.486 -18.070 1.00 69.94 128 CYS A N 1
ATOM 1038 C CA . CYS A 1 128 ? 15.617 -3.699 -19.266 1.00 69.94 128 CYS A CA 1
ATOM 1039 C C . CYS A 1 128 ? 16.028 -4.617 -20.414 1.00 69.94 128 CYS A C 1
ATOM 1041 O O . CYS A 1 128 ? 16.797 -5.560 -20.200 1.00 69.94 128 CYS A O 1
ATOM 1043 N N . ASP A 1 129 ? 15.524 -4.342 -21.611 1.00 71.31 129 ASP A N 1
ATOM 1044 C CA . ASP A 1 129 ? 15.963 -4.993 -22.837 1.00 71.31 129 ASP A CA 1
ATOM 1045 C C . ASP A 1 129 ? 17.324 -4.439 -23.320 1.00 71.31 129 ASP A C 1
ATOM 1047 O O . ASP A 1 129 ? 17.888 -3.494 -22.757 1.00 71.31 129 ASP A O 1
ATOM 1051 N N . GLU A 1 130 ? 17.874 -5.025 -24.389 1.00 68.81 130 GLU A N 1
ATOM 1052 C CA . GLU A 1 130 ? 19.155 -4.600 -24.984 1.00 68.81 130 GLU A CA 1
ATOM 1053 C C . GLU A 1 130 ? 19.122 -3.168 -25.559 1.00 68.81 130 GLU A C 1
ATOM 1055 O O . GLU A 1 130 ? 20.173 -2.586 -25.838 1.00 68.81 130 GLU A O 1
ATOM 1060 N N . LYS A 1 131 ? 17.931 -2.577 -25.720 1.00 74.94 131 LYS A N 1
ATOM 1061 C CA . LYS A 1 131 ? 17.710 -1.208 -26.204 1.00 74.94 131 LYS A CA 1
ATOM 1062 C C . LYS A 1 131 ? 17.507 -0.202 -25.062 1.00 74.94 131 LYS A C 1
ATOM 1064 O O . LYS A 1 131 ? 17.348 0.985 -25.343 1.00 74.94 131 LYS A O 1
ATOM 1069 N N . ASN A 1 132 ? 17.622 -0.636 -23.803 1.00 64.44 132 ASN A N 1
ATOM 1070 C CA . ASN A 1 132 ? 17.300 0.121 -22.586 1.00 64.44 132 ASN A CA 1
ATOM 1071 C C . ASN A 1 132 ? 15.809 0.479 -22.439 1.00 64.44 132 ASN A C 1
ATOM 1073 O O . ASN A 1 132 ? 15.485 1.440 -21.741 1.00 64.44 132 ASN A O 1
ATOM 1077 N N . ASP A 1 133 ? 14.911 -0.277 -23.063 1.00 71.81 133 ASP A N 1
ATOM 1078 C CA . ASP A 1 133 ? 13.492 -0.249 -22.723 1.00 71.81 133 ASP A CA 1
ATOM 1079 C C . ASP A 1 133 ? 13.288 -1.059 -21.438 1.00 71.81 133 ASP A C 1
ATOM 1081 O O . ASP A 1 133 ? 13.662 -2.230 -21.372 1.00 71.81 133 ASP A O 1
ATOM 1085 N N . CYS A 1 134 ? 12.793 -0.421 -20.379 1.00 63.75 134 CYS A N 1
ATOM 1086 C CA . CYS A 1 134 ? 12.758 -0.991 -19.034 1.00 63.75 134 CYS A CA 1
ATOM 1087 C C . CYS A 1 134 ? 11.319 -1.193 -18.562 1.00 63.75 134 CYS A C 1
ATOM 1089 O O . CYS A 1 134 ? 10.579 -0.226 -18.393 1.00 63.75 134 CYS A O 1
ATOM 1091 N N . GLU A 1 135 ? 10.960 -2.435 -18.243 1.00 63.09 135 GLU A N 1
ATOM 1092 C CA . GLU A 1 135 ? 9.675 -2.779 -17.639 1.00 63.09 135 GLU A CA 1
ATOM 1093 C C . GLU A 1 135 ? 9.812 -2.920 -16.116 1.00 63.09 135 GLU A C 1
ATOM 1095 O O . GLU A 1 135 ? 10.731 -3.572 -15.599 1.00 63.09 135 GLU A O 1
ATOM 1100 N N . ILE A 1 136 ? 8.881 -2.307 -15.379 1.00 65.19 136 ILE A N 1
ATOM 1101 C CA . ILE A 1 136 ? 8.741 -2.504 -13.934 1.00 65.19 136 ILE A CA 1
ATOM 1102 C C . ILE A 1 136 ? 7.964 -3.800 -13.713 1.00 65.19 136 ILE A C 1
ATOM 1104 O O . ILE A 1 136 ? 6.759 -3.856 -13.926 1.00 65.19 136 ILE A O 1
ATOM 1108 N N . VAL A 1 137 ? 8.645 -4.836 -13.232 1.00 61.31 137 VAL A N 1
ATOM 1109 C CA . VAL A 1 137 ? 8.069 -6.197 -13.179 1.00 61.31 137 VAL A CA 1
ATOM 1110 C C . VAL A 1 137 ? 7.418 -6.517 -11.828 1.00 61.31 137 VAL A C 1
ATOM 1112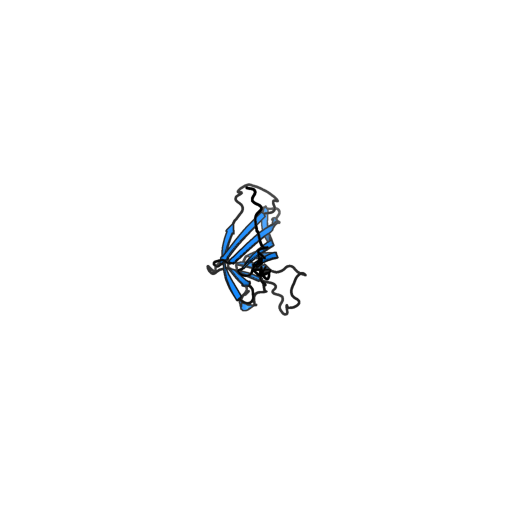 O O . VAL A 1 137 ? 6.762 -7.541 -11.660 1.00 61.31 137 VAL A O 1
ATOM 1115 N N . GLY A 1 138 ? 7.602 -5.648 -10.832 1.00 67.12 138 GLY A N 1
ATOM 1116 C CA . GLY A 1 138 ? 6.988 -5.790 -9.516 1.00 67.12 138 GLY A CA 1
ATOM 1117 C C . GLY A 1 138 ? 7.658 -4.946 -8.437 1.00 67.12 138 GLY A C 1
ATOM 1118 O O . GLY A 1 138 ? 8.823 -4.548 -8.544 1.00 67.12 138 GLY A O 1
ATOM 1119 N N . TYR A 1 139 ? 6.905 -4.701 -7.369 1.00 75.94 139 TYR A N 1
ATOM 1120 C CA . TYR A 1 139 ? 7.352 -4.000 -6.174 1.00 75.94 139 TYR A CA 1
ATOM 1121 C C . TYR A 1 139 ? 7.529 -4.984 -5.021 1.00 75.94 139 TYR A C 1
ATOM 1123 O O . TYR A 1 139 ? 6.620 -5.746 -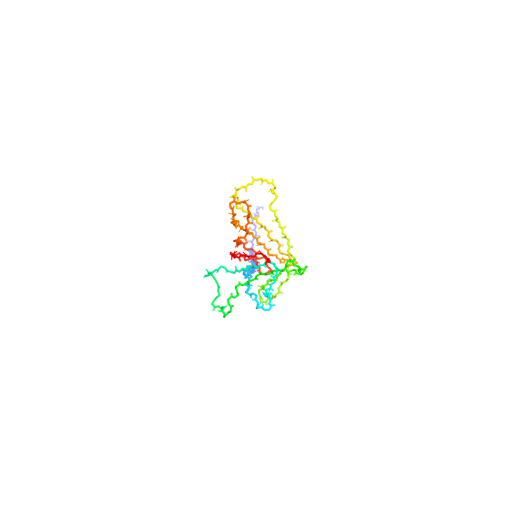4.699 1.00 75.94 139 TYR A O 1
ATOM 1131 N N . TYR A 1 140 ? 8.665 -4.910 -4.337 1.00 87.12 140 TYR A N 1
ATOM 1132 C CA . TYR A 1 140 ? 8.765 -5.356 -2.953 1.00 87.12 140 TYR A CA 1
ATOM 1133 C C . TYR A 1 140 ? 8.493 -4.156 -2.052 1.00 87.12 140 TYR A C 1
ATOM 1135 O O . TYR A 1 140 ? 9.180 -3.140 -2.154 1.00 87.12 140 TYR A O 1
ATOM 1143 N N . ALA A 1 141 ? 7.493 -4.251 -1.183 1.00 89.69 141 ALA A N 1
ATOM 1144 C CA . ALA A 1 141 ? 7.072 -3.147 -0.337 1.00 89.69 141 ALA A CA 1
ATOM 1145 C C . ALA A 1 141 ? 7.235 -3.485 1.143 1.00 89.69 141 ALA A C 1
ATOM 1147 O O . ALA A 1 141 ? 6.759 -4.516 1.617 1.00 89.69 141 ALA A O 1
ATOM 1148 N N . LYS A 1 142 ? 7.850 -2.573 1.898 1.00 92.50 142 LYS A N 1
ATOM 1149 C CA . LYS A 1 142 ? 7.665 -2.526 3.350 1.00 92.50 142 LYS A CA 1
ATOM 1150 C C . LYS A 1 142 ? 6.443 -1.661 3.634 1.00 92.50 142 LYS A C 1
ATOM 1152 O O . LYS A 1 142 ? 6.365 -0.535 3.150 1.00 92.50 142 LYS A O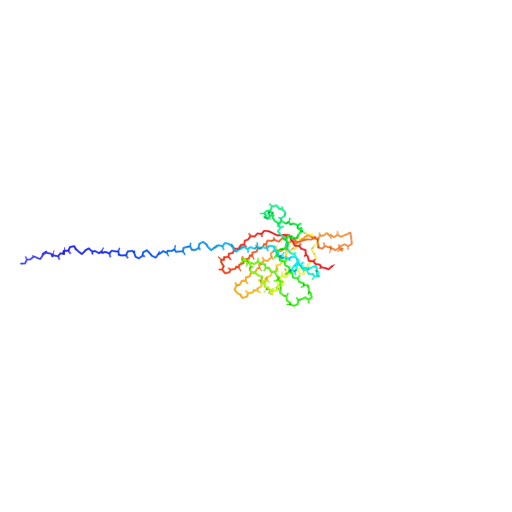 1
ATOM 1157 N N . VAL A 1 143 ? 5.511 -2.180 4.418 1.00 94.19 143 VAL A N 1
ATOM 1158 C CA . VAL A 1 143 ? 4.245 -1.524 4.739 1.00 94.19 143 VAL A CA 1
ATOM 1159 C C . VAL A 1 143 ? 4.245 -1.121 6.203 1.00 94.19 143 VAL A C 1
ATOM 1161 O O . VAL A 1 143 ? 4.605 -1.914 7.075 1.00 94.19 143 VAL A O 1
ATOM 1164 N N . ARG A 1 144 ? 3.822 0.111 6.476 1.00 96.00 144 ARG A N 1
ATOM 1165 C CA . ARG A 1 144 ? 3.453 0.587 7.809 1.00 96.00 144 ARG A CA 1
ATOM 1166 C C . ARG A 1 144 ? 2.006 1.040 7.772 1.00 96.00 144 ARG A C 1
ATOM 1168 O O . ARG A 1 144 ? 1.691 1.942 7.007 1.00 96.00 144 ARG A O 1
ATOM 1175 N N . VAL A 1 145 ? 1.168 0.471 8.627 1.00 94.62 145 VAL A N 1
ATOM 1176 C CA . VAL A 1 145 ? -0.194 0.954 8.869 1.00 94.62 145 VAL A CA 1
ATOM 1177 C C . VAL A 1 145 ? -0.246 1.538 10.267 1.00 94.62 145 VAL A C 1
ATOM 1179 O O . VAL A 1 145 ? 0.008 0.827 11.238 1.00 94.62 145 VAL A O 1
ATOM 1182 N N . GLN A 1 146 ? -0.539 2.827 10.365 1.00 94.12 146 GLN A N 1
ATOM 1183 C CA . GLN A 1 146 ? -0.812 3.522 11.612 1.00 94.12 146 GLN A CA 1
ATOM 1184 C C . GLN A 1 146 ? -2.316 3.790 11.680 1.00 94.12 146 GLN A C 1
ATOM 1186 O O . GLN A 1 146 ? -2.850 4.561 10.888 1.00 94.12 146 GLN A O 1
ATOM 1191 N N . ALA A 1 147 ? -2.967 3.126 12.625 1.00 91.62 147 ALA A N 1
ATOM 1192 C CA . ALA A 1 147 ? -4.393 3.207 12.900 1.00 91.62 147 ALA A CA 1
ATOM 1193 C C . ALA A 1 147 ? -4.612 3.717 14.330 1.00 91.62 147 ALA A C 1
ATOM 1195 O O . ALA A 1 147 ? -3.667 3.775 15.124 1.00 91.62 147 ALA A O 1
ATOM 1196 N N . LEU A 1 148 ? -5.860 4.010 14.697 1.00 88.19 148 LEU A N 1
ATOM 1197 C CA . LEU A 1 148 ? -6.193 4.486 16.049 1.00 88.19 148 LEU A CA 1
ATOM 1198 C C . LEU A 1 148 ? -5.732 3.527 17.162 1.00 88.19 148 LEU A C 1
ATOM 1200 O O . LEU A 1 148 ? -5.325 3.968 18.235 1.00 88.19 148 LEU A O 1
ATOM 1204 N N . LYS A 1 149 ? -5.763 2.211 16.909 1.00 86.25 149 LYS A N 1
ATOM 1205 C CA . LYS A 1 149 ? -5.379 1.186 17.896 1.00 86.25 149 LYS A CA 1
ATOM 1206 C C . LYS A 1 149 ? -3.873 0.967 18.028 1.00 86.25 149 LYS A C 1
ATOM 1208 O O . LYS A 1 149 ? -3.424 0.432 19.037 1.00 86.25 149 LYS A O 1
ATOM 1213 N N . GLY A 1 150 ? -3.082 1.383 17.039 1.00 90.62 150 GLY A N 1
ATOM 1214 C CA . GLY A 1 150 ? -1.643 1.159 17.057 1.00 90.62 150 GLY A CA 1
ATOM 1215 C C . GLY A 1 150 ? -0.998 1.190 15.679 1.00 90.62 150 GLY A C 1
ATOM 1216 O O . GLY A 1 150 ? -1.535 1.709 14.705 1.00 90.62 150 GLY A O 1
ATOM 1217 N N . THR A 1 151 ? 0.207 0.630 15.592 1.00 93.00 151 THR A N 1
ATOM 1218 C CA . THR A 1 151 ? 0.963 0.540 14.338 1.00 93.00 151 THR A CA 1
ATOM 1219 C C . THR A 1 151 ? 1.282 -0.914 14.010 1.00 93.00 151 THR A C 1
ATOM 1221 O O . THR A 1 151 ? 1.663 -1.686 14.891 1.00 93.00 151 THR A O 1
ATOM 1224 N N . LYS A 1 152 ? 1.165 -1.288 12.734 1.00 91.94 152 LYS A N 1
ATOM 1225 C CA . LYS A 1 152 ? 1.589 -2.588 12.210 1.00 91.94 152 LYS A CA 1
ATOM 1226 C C . LYS A 1 152 ? 2.599 -2.414 11.085 1.00 91.94 152 LYS A C 1
ATOM 1228 O O . LYS A 1 152 ? 2.440 -1.544 10.231 1.00 91.94 152 LYS A O 1
ATOM 1233 N N . PHE A 1 153 ? 3.614 -3.273 11.082 1.00 92.81 153 PHE A N 1
ATOM 1234 C CA . PHE A 1 153 ? 4.603 -3.375 10.015 1.00 92.81 153 PHE A CA 1
ATOM 1235 C C . PHE A 1 153 ? 4.566 -4.770 9.408 1.00 92.81 153 PHE A C 1
ATOM 1237 O O . PHE A 1 153 ? 4.466 -5.752 10.141 1.00 92.81 153 PHE A O 1
ATOM 1244 N N . PHE A 1 154 ? 4.654 -4.854 8.087 1.00 91.19 154 PHE A N 1
ATOM 1245 C CA . PHE A 1 154 ? 4.737 -6.119 7.358 1.00 91.19 154 PHE A CA 1
ATOM 1246 C C . PHE A 1 154 ? 5.326 -5.887 5.964 1.00 91.19 154 PHE A C 1
ATOM 1248 O O . PHE A 1 154 ? 5.487 -4.744 5.533 1.00 91.19 154 PHE A O 1
ATOM 1255 N N . SER A 1 155 ? 5.679 -6.968 5.276 1.00 91.12 155 SER A N 1
ATOM 1256 C CA . SER A 1 155 ? 6.114 -6.923 3.879 1.00 91.12 155 SER A CA 1
ATOM 1257 C C . SER A 1 155 ? 4.953 -7.238 2.944 1.00 91.12 155 SER A C 1
ATOM 1259 O O . SER A 1 155 ? 4.017 -7.931 3.330 1.00 91.12 155 SER A O 1
ATOM 1261 N N . ALA A 1 156 ? 5.028 -6.744 1.714 1.00 90.81 156 ALA A N 1
ATOM 1262 C CA . ALA A 1 156 ? 4.053 -6.983 0.662 1.00 90.81 156 ALA A CA 1
ATOM 1263 C C . ALA A 1 156 ? 4.733 -7.060 -0.707 1.00 90.81 156 ALA A C 1
ATOM 1265 O O . ALA A 1 156 ? 5.834 -6.537 -0.904 1.00 90.81 156 ALA A O 1
ATOM 1266 N N . THR A 1 157 ? 4.045 -7.671 -1.664 1.00 89.19 157 THR A N 1
ATOM 1267 C CA . THR A 1 157 ? 4.386 -7.579 -3.085 1.00 89.19 157 THR A CA 1
ATOM 1268 C C . THR A 1 157 ? 3.341 -6.715 -3.771 1.00 89.19 157 THR A C 1
ATOM 1270 O O . THR A 1 157 ? 2.154 -6.855 -3.497 1.00 89.19 157 THR A O 1
ATOM 1273 N N . GLY A 1 158 ? 3.774 -5.787 -4.617 1.00 88.06 158 GLY A N 1
ATOM 1274 C CA . GLY A 1 158 ? 2.883 -4.891 -5.344 1.00 88.06 158 GLY A CA 1
ATOM 1275 C C . GLY A 1 158 ? 3.071 -4.977 -6.848 1.00 88.06 158 GLY A C 1
ATOM 1276 O O . GLY A 1 158 ? 4.155 -5.297 -7.334 1.00 88.06 158 GLY A O 1
ATOM 1277 N N . SER A 1 159 ? 2.027 -4.626 -7.583 1.00 85.44 159 SER A N 1
ATOM 1278 C CA . SER A 1 159 ? 2.068 -4.421 -9.030 1.00 85.44 159 SER A CA 1
ATOM 1279 C C . SER A 1 159 ? 1.229 -3.198 -9.375 1.00 85.44 159 SER A C 1
ATOM 1281 O O . SER A 1 159 ? 0.106 -3.084 -8.881 1.00 85.44 159 SER A O 1
ATOM 1283 N N . CYS A 1 160 ? 1.755 -2.321 -10.224 1.00 80.81 160 CYS A N 1
ATOM 1284 C CA . CYS A 1 160 ? 1.027 -1.183 -10.774 1.00 80.81 160 CYS A CA 1
ATOM 1285 C C . CYS A 1 160 ? 1.023 -1.297 -12.294 1.00 80.81 160 CYS A C 1
ATOM 1287 O O . CYS A 1 160 ? 2.076 -1.577 -12.862 1.00 80.81 160 CYS A O 1
ATOM 1289 N N . GLY A 1 161 ? -0.119 -1.081 -12.939 1.00 75.12 161 GLY A N 1
ATOM 1290 C CA . GLY A 1 161 ? -0.181 -1.108 -14.393 1.00 75.12 161 GLY A CA 1
ATOM 1291 C C . GLY A 1 161 ? -1.580 -1.015 -14.987 1.00 75.12 161 GLY A C 1
ATOM 1292 O O . GLY A 1 161 ? -2.594 -1.035 -14.282 1.00 75.12 161 GLY A O 1
ATOM 1293 N N . CYS A 1 162 ? -1.544 -0.935 -16.310 1.00 62.59 162 CYS A N 1
ATOM 1294 C CA . CYS A 1 162 ? -2.562 -1.263 -17.289 1.00 62.59 162 CYS A CA 1
ATOM 1295 C C . CYS A 1 162 ? -1.866 -2.224 -18.274 1.00 62.59 162 CYS A C 1
ATOM 1297 O O . CYS A 1 162 ? -2.532 -3.166 -18.735 1.00 62.59 162 CYS A O 1
#

Foldseek 3Di:
DDDDDDDDDDPDPPPPPPPPPPPVPLPAKDWDFDDCVRVDDAAWKWKFADPPDDDPDDPDPGRTQWIDHPPDCWAIWGAINNDIDGWGKDKDFDPDDDDDDDDFGWIWIWTDDPQKIKIWTWTWDWDADPVRPTDGPWTWIWMWTQDPSGIDTDIIIMDGGD

Sequence (162 aa):
MKYIVQIKNFYAIFIFCAFPQLAVAGDSPKIEILRIAEAEPSCGCRFEFPTGEAMKEERDGLRTFLKWDADDEEKARIRIDGELRKFSVEEERPSRDGPFQGKIHTTTFKLKDGEENVTLWCTHRNICDEKNDCEIVGYYAKVRVQALKGTKFFSATGSCGC

Radius of gyration: 26.48 Å; chains: 1; bounding box: 38×46×108 Å

Organism: NCBI:txid2692175

pLDDT: mean 72.79, std 19.04, range [35.31, 96.0]